Protein AF-A0A7K6S684-F1 (afdb_monomer)

Foldseek 3Di:
DDDDDDDDQADADADFPDVVPTVWDFDVVRVVVLVVCCVVPVVSSVVRVVSQQVQQDPVRDGDRIDQHDDVSVVD

Sequence (75 aa):
QERPVPGPEVALFTAVPSRSFFPRGFLWDEGFHQLLLARWDPALSREVVAHWLDLMNADGWIPRE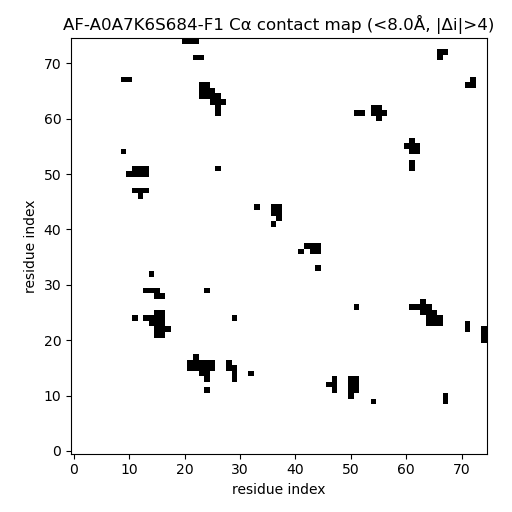QILGEEARAR

Nearest PDB structures (foldseek):
  8ehp-assembly2_B  TM=9.788E-01  e=3.692E-06  Thermochaetoides thermophila DSM 1495
  8ekn-assembly2_B  TM=9.785E-01  e=3.959E-06  Thermochaetoides thermophila DSM 1495
  8eq7-assembly2_B  TM=9.789E-01  e=5.234E-06  Thermochaetoides thermophila DSM 1495
  8eud-assembly2_B  TM=1.002E+00  e=1.492E-05  Thermochaetoides thermophila DSM 1495
  8e4i-assembly1_A  TM=9.963E-01  e=1.973E-05  Thermochaetoides thermophila DSM 1495

Solvent-accessible surface area (backbone atoms only — not comparable to full-atom values): 4750 Å² total; per-residue (Å²): 132,87,76,89,72,86,74,83,94,77,77,77,57,71,70,51,93,29,82,87,81,37,70,39,41,36,56,72,61,43,59,60,53,42,69,54,39,43,74,77,38,53,66,63,35,49,52,32,52,48,34,56,56,72,56,40,46,99,86,70,52,56,72,61,60,50,70,66,64,70,73,41,66,78,98

Organism: NCBI:txid54386

Structure (mmCIF, N/CA/C/O backbone):
data_AF-A0A7K6S684-F1
#
_entry.id   AF-A0A7K6S684-F1
#
loop_
_atom_site.group_PDB
_atom_site.id
_atom_site.type_symbol
_atom_site.label_atom_id
_atom_site.label_alt_id
_atom_site.label_comp_id
_atom_site.label_asym_id
_atom_site.label_entity_id
_atom_site.label_seq_id
_atom_site.pdbx_PDB_ins_code
_atom_site.Cartn_x
_atom_site.Cartn_y
_atom_site.Cartn_z
_atom_site.occupancy
_atom_site.B_iso_or_equiv
_atom_site.auth_seq_id
_atom_site.auth_comp_id
_atom_site.auth_asym_id
_atom_site.auth_atom_id
_atom_site.pdbx_PDB_model_num
ATOM 1 N N . GLN A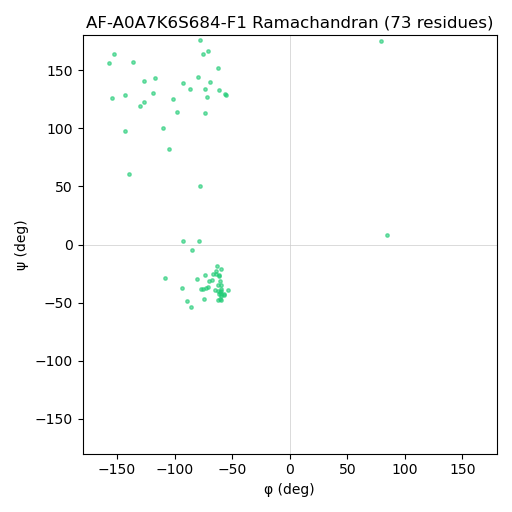 1 1 ? 24.872 -8.872 -14.766 1.00 59.31 1 GLN A N 1
ATOM 2 C CA . GLN A 1 1 ? 23.819 -8.241 -13.947 1.00 59.31 1 GLN A CA 1
ATOM 3 C C . GLN A 1 1 ? 22.745 -7.775 -14.904 1.00 59.31 1 GLN A C 1
ATOM 5 O O . GLN A 1 1 ? 23.080 -7.091 -15.866 1.00 59.31 1 GLN A O 1
ATOM 10 N N . GLU A 1 2 ? 21.506 -8.212 -14.708 1.00 74.12 2 GLU A N 1
ATOM 11 C CA . GLU A 1 2 ? 20.382 -7.733 -15.512 1.00 74.12 2 GLU A CA 1
ATOM 12 C C . GLU A 1 2 ? 20.099 -6.269 -15.171 1.00 74.12 2 GLU A C 1
ATOM 14 O O . GLU A 1 2 ? 20.228 -5.847 -14.021 1.00 74.12 2 GLU A O 1
ATOM 19 N N . ARG A 1 3 ? 19.789 -5.470 -16.193 1.00 81.69 3 ARG A N 1
ATOM 20 C CA . ARG A 1 3 ? 19.444 -4.060 -16.003 1.00 81.69 3 ARG A CA 1
ATOM 21 C C . ARG A 1 3 ? 17.987 -3.960 -15.538 1.00 81.69 3 ARG A C 1
ATOM 23 O O . ARG A 1 3 ? 17.165 -4.720 -16.046 1.00 81.69 3 ARG A O 1
ATOM 30 N N . PRO A 1 4 ? 17.650 -3.009 -14.647 1.00 83.00 4 PRO A N 1
ATOM 31 C CA . PRO A 1 4 ? 16.263 -2.746 -14.289 1.00 83.00 4 PRO A CA 1
ATOM 32 C C . PRO A 1 4 ? 15.448 -2.423 -15.543 1.00 83.00 4 PRO A C 1
ATOM 34 O O . PRO A 1 4 ? 15.850 -1.576 -16.346 1.00 83.00 4 PRO A O 1
ATOM 37 N N . VAL A 1 5 ? 14.317 -3.100 -15.705 1.00 84.06 5 VAL A N 1
ATOM 38 C CA . VAL A 1 5 ? 13.338 -2.812 -16.756 1.00 84.06 5 VAL A CA 1
ATOM 39 C C . VAL A 1 5 ? 12.304 -1.843 -16.175 1.00 84.06 5 VAL A C 1
ATOM 41 O O . VAL A 1 5 ? 11.930 -2.005 -15.011 1.00 84.06 5 VAL A O 1
ATOM 44 N N . PRO A 1 6 ? 11.846 -0.828 -16.929 1.00 83.31 6 PRO A N 1
ATOM 45 C CA . PRO A 1 6 ? 10.736 0.008 -16.492 1.00 83.31 6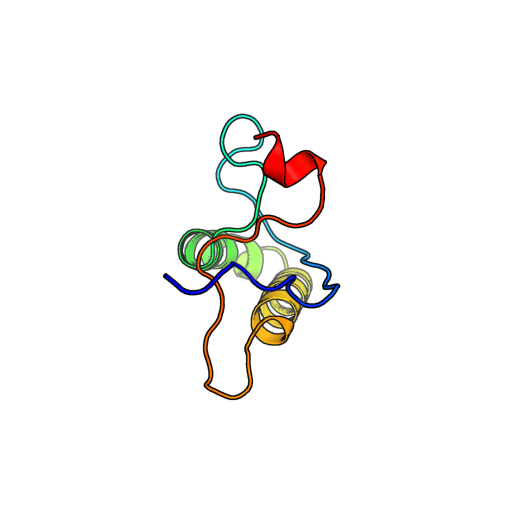 PRO A CA 1
ATOM 46 C C . PRO A 1 6 ? 9.510 -0.849 -16.162 1.00 83.31 6 PRO A C 1
ATOM 48 O O . PRO A 1 6 ? 9.110 -1.698 -16.958 1.00 83.31 6 PRO A O 1
ATOM 51 N N . GLY A 1 7 ? 8.941 -0.636 -14.976 1.00 79.94 7 GLY A N 1
ATOM 52 C CA . GLY A 1 7 ? 7.674 -1.250 -14.591 1.00 79.94 7 GLY A CA 1
ATOM 53 C C . GLY A 1 7 ? 6.490 -0.653 -15.365 1.00 79.94 7 GLY A C 1
ATOM 54 O O . GLY A 1 7 ? 6.642 0.393 -16.001 1.00 79.94 7 GLY A O 1
ATOM 55 N N . PRO A 1 8 ? 5.315 -1.299 -15.311 1.00 83.94 8 PRO A N 1
ATOM 56 C CA . PRO A 1 8 ? 4.092 -0.756 -15.894 1.00 83.94 8 PRO A CA 1
ATOM 57 C C . PRO A 1 8 ? 3.683 0.563 -15.220 1.00 83.94 8 PRO A C 1
ATOM 59 O O . PRO A 1 8 ? 3.967 0.785 -14.041 1.00 83.94 8 PRO A O 1
ATOM 62 N N . GLU A 1 9 ? 2.987 1.429 -15.959 1.00 88.19 9 GLU A N 1
ATOM 63 C CA . GLU A 1 9 ? 2.327 2.598 -15.374 1.00 88.19 9 GLU A CA 1
ATOM 64 C C . GLU A 1 9 ? 1.092 2.142 -14.594 1.00 88.19 9 GLU A C 1
ATOM 66 O O . GLU A 1 9 ? 0.134 1.621 -15.162 1.00 88.19 9 GLU A O 1
ATOM 71 N N . VAL A 1 10 ? 1.144 2.314 -13.277 1.00 94.00 10 VAL A N 1
ATOM 72 C CA . VAL A 1 10 ? 0.121 1.868 -12.328 1.00 94.00 10 VAL A CA 1
ATOM 73 C C . VAL A 1 10 ? -0.155 2.966 -11.308 1.00 94.00 10 VAL A C 1
ATOM 75 O O . VAL A 1 10 ? 0.694 3.824 -11.056 1.00 94.00 10 VAL A O 1
ATOM 78 N N . ALA A 1 11 ? -1.338 2.926 -10.701 1.00 96.00 11 ALA A N 1
ATOM 79 C CA . ALA A 1 11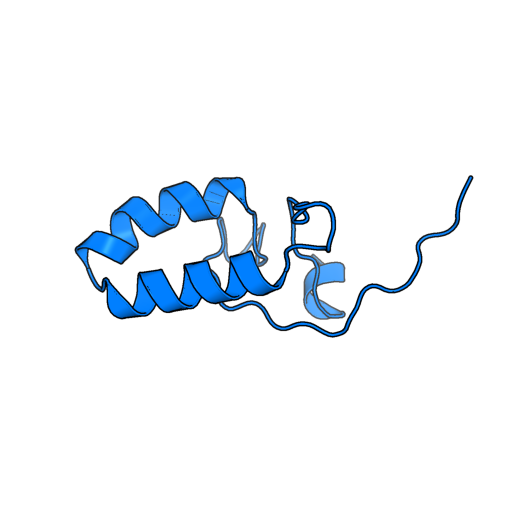 ? -1.733 3.834 -9.633 1.00 96.00 11 ALA A CA 1
ATOM 80 C C . ALA A 1 11 ? -1.979 3.055 -8.339 1.00 96.00 11 ALA A C 1
ATOM 82 O O . ALA A 1 11 ? -2.536 1.960 -8.357 1.00 96.00 11 ALA A O 1
ATOM 83 N N . LEU A 1 12 ? -1.612 3.650 -7.207 1.00 97.94 12 LEU A N 1
ATOM 84 C CA . LEU A 1 12 ? -1.791 3.043 -5.895 1.00 97.94 12 LEU A CA 1
ATOM 85 C C . LEU A 1 12 ? -2.472 4.022 -4.943 1.00 97.94 12 LEU A C 1
ATOM 87 O O . LEU A 1 12 ? -1.923 5.079 -4.632 1.00 97.94 12 LEU A O 1
ATOM 91 N N . PHE A 1 13 ? -3.647 3.635 -4.453 1.00 98.44 13 PHE A N 1
ATOM 92 C CA . PHE A 1 13 ? -4.326 4.295 -3.349 1.00 98.44 13 PHE A CA 1
ATOM 93 C C . PHE A 1 13 ? -4.037 3.530 -2.052 1.00 98.44 13 PHE A C 1
ATOM 95 O O . PHE A 1 13 ? -4.400 2.365 -1.926 1.00 98.44 13 PHE A O 1
ATOM 102 N N . THR A 1 14 ? -3.315 4.151 -1.114 1.00 98.62 14 THR A N 1
ATOM 103 C CA . THR A 1 14 ? -2.762 3.460 0.066 1.00 98.62 14 THR A CA 1
ATOM 104 C C . THR A 1 14 ? -2.497 4.421 1.221 1.00 98.62 14 THR A C 1
ATOM 106 O O . THR A 1 14 ? -2.270 5.616 1.008 1.00 98.62 14 THR A O 1
ATOM 109 N N . ALA A 1 15 ? -2.468 3.897 2.449 1.00 98.38 15 ALA A N 1
ATOM 110 C CA . ALA A 1 15 ? -1.865 4.605 3.569 1.00 98.38 15 ALA A CA 1
ATOM 111 C C . ALA A 1 15 ? -0.327 4.556 3.481 1.00 98.38 15 ALA A C 1
ATOM 113 O O . ALA A 1 15 ? 0.261 3.776 2.730 1.00 98.38 15 ALA A O 1
ATOM 114 N N . VAL A 1 16 ? 0.335 5.428 4.246 1.00 98.25 16 VAL A N 1
ATOM 115 C CA . VAL A 1 16 ? 1.800 5.518 4.303 1.00 98.25 16 VAL A CA 1
ATOM 116 C C . VAL A 1 16 ? 2.274 5.428 5.755 1.00 98.25 16 VAL A C 1
ATOM 118 O O . VAL A 1 16 ? 1.646 6.055 6.614 1.00 98.25 16 VAL A O 1
ATOM 121 N N . PRO A 1 17 ? 3.385 4.726 6.059 1.00 97.75 17 PRO A N 1
ATOM 122 C CA . PRO A 1 17 ? 3.863 4.585 7.441 1.00 97.75 17 PRO A CA 1
ATOM 123 C C . PRO A 1 17 ? 4.239 5.928 8.077 1.00 97.75 17 PRO A C 1
ATOM 125 O O . PRO A 1 17 ? 4.062 6.158 9.272 1.00 97.75 17 PRO A O 1
ATOM 128 N N . SER A 1 18 ? 4.777 6.846 7.269 1.00 97.19 18 SER A N 1
ATOM 129 C CA . SER A 1 18 ? 5.117 8.196 7.700 1.00 97.19 18 SER A CA 1
ATOM 130 C C . SER A 1 18 ? 5.097 9.154 6.525 1.00 97.19 18 SER A C 1
ATOM 132 O O . SER A 1 18 ? 5.835 8.984 5.561 1.00 97.19 18 SER A O 1
ATOM 134 N N . ARG A 1 19 ? 4.339 10.243 6.649 1.00 95.81 19 ARG A N 1
ATOM 135 C CA . ARG A 1 19 ? 4.314 11.307 5.634 1.00 95.81 19 ARG A CA 1
ATOM 136 C C . ARG A 1 19 ? 5.678 11.976 5.423 1.00 95.81 19 ARG A C 1
ATOM 138 O O . ARG A 1 19 ? 5.920 12.513 4.351 1.00 95.81 19 ARG A O 1
ATOM 145 N N . SER A 1 20 ? 6.544 11.980 6.437 1.00 93.50 20 SER A N 1
ATOM 146 C CA . SER A 1 20 ? 7.830 12.689 6.393 1.00 93.50 20 SER A CA 1
ATOM 147 C C . SER A 1 20 ? 8.987 11.807 5.935 1.00 93.50 20 SER A C 1
ATOM 149 O O . SER A 1 20 ? 9.866 12.296 5.232 1.00 93.50 20 SER A O 1
ATOM 151 N N . PHE A 1 21 ? 8.994 10.534 6.341 1.00 90.88 21 PHE A N 1
ATOM 152 C CA . PHE A 1 21 ? 10.120 9.623 6.101 1.00 90.88 21 PHE A CA 1
ATOM 153 C C . PHE A 1 21 ? 9.822 8.557 5.048 1.00 90.88 21 PHE A C 1
ATOM 155 O O . PHE A 1 21 ? 10.731 8.111 4.361 1.00 90.88 21 PHE A O 1
ATOM 162 N N . PHE A 1 22 ? 8.557 8.159 4.906 1.00 93.50 22 PHE A N 1
ATOM 163 C CA . PHE A 1 22 ? 8.143 7.045 4.055 1.00 93.50 22 PHE A CA 1
ATOM 164 C C . PHE A 1 22 ? 6.838 7.372 3.315 1.00 93.50 22 PHE A C 1
ATOM 166 O O . PHE A 1 22 ? 5.839 6.688 3.533 1.00 93.50 22 PHE A O 1
ATOM 173 N N . PRO A 1 23 ? 6.792 8.423 2.469 1.00 95.50 23 PRO A N 1
ATOM 174 C CA . PRO A 1 23 ? 5.568 8.869 1.798 1.00 95.50 23 PRO A CA 1
ATOM 175 C C . PRO A 1 23 ? 5.207 7.976 0.597 1.00 95.50 23 PRO A C 1
ATOM 177 O O . PRO A 1 23 ? 5.006 8.461 -0.512 1.00 95.50 23 PRO A O 1
ATOM 180 N N . ARG A 1 24 ? 5.182 6.657 0.800 1.00 96.81 24 ARG A N 1
ATOM 181 C CA . ARG A 1 24 ? 4.947 5.643 -0.231 1.00 96.81 24 ARG A CA 1
ATOM 182 C C . ARG A 1 24 ? 4.335 4.373 0.360 1.00 96.81 24 ARG A C 1
ATOM 184 O O . ARG A 1 24 ? 4.370 4.180 1.573 1.00 96.81 24 ARG A O 1
ATOM 191 N N . GLY A 1 25 ? 3.777 3.525 -0.500 1.00 97.75 25 GLY A N 1
ATOM 192 C CA . GLY A 1 25 ? 3.138 2.276 -0.088 1.00 97.75 25 GLY A CA 1
ATOM 193 C C . GLY A 1 25 ? 4.150 1.213 0.333 1.00 97.75 25 GLY A C 1
ATOM 194 O O . GLY A 1 25 ? 5.116 0.953 -0.389 1.00 97.75 25 GLY A O 1
ATOM 195 N N . PHE A 1 26 ? 3.892 0.563 1.468 1.00 98.44 26 PHE A N 1
ATOM 196 C CA . PHE A 1 26 ? 4.627 -0.610 1.937 1.00 98.44 26 PHE A CA 1
ATOM 197 C C . PHE A 1 26 ? 3.644 -1.742 2.227 1.00 98.44 26 PHE A C 1
ATOM 199 O O . PHE A 1 26 ? 2.728 -1.585 3.030 1.00 98.44 26 PHE A O 1
ATOM 206 N N . LEU A 1 27 ? 3.846 -2.886 1.571 1.00 98.38 27 LEU A N 1
ATOM 207 C CA . LEU A 1 27 ? 2.860 -3.968 1.528 1.00 98.38 27 LEU A CA 1
ATOM 208 C C . LEU A 1 27 ? 2.518 -4.505 2.924 1.00 98.38 27 LEU A C 1
ATOM 210 O O . LEU A 1 27 ? 1.354 -4.741 3.239 1.00 98.38 27 LEU A O 1
ATOM 214 N N . TRP A 1 28 ? 3.535 -4.716 3.763 1.00 98.00 28 TRP A N 1
ATOM 215 C CA . TRP A 1 28 ? 3.337 -5.308 5.086 1.00 98.00 28 TRP A CA 1
ATOM 216 C C . TRP A 1 28 ? 2.772 -4.296 6.096 1.00 98.00 28 TRP A C 1
ATOM 218 O O . TRP A 1 28 ? 1.885 -4.661 6.865 1.00 98.00 28 TRP A O 1
ATOM 228 N N . ASP A 1 29 ? 3.215 -3.031 6.057 1.00 98.50 29 ASP A N 1
ATOM 229 C CA . ASP A 1 29 ? 2.649 -1.946 6.869 1.00 98.50 29 ASP A CA 1
ATOM 230 C C . ASP A 1 29 ? 1.160 -1.744 6.560 1.00 98.50 29 ASP A C 1
ATOM 232 O O . ASP A 1 29 ? 0.352 -1.572 7.475 1.00 98.50 29 ASP A O 1
ATOM 236 N N . GLU A 1 30 ? 0.774 -1.835 5.281 1.00 98.62 30 GLU A N 1
ATOM 237 C CA . GLU A 1 30 ? -0.617 -1.651 4.872 1.00 98.62 30 GLU A CA 1
ATOM 238 C C . GLU A 1 30 ? -1.553 -2.658 5.542 1.00 98.62 30 GLU A C 1
ATOM 240 O O . GLU A 1 30 ? -2.634 -2.285 5.998 1.00 98.62 30 GLU A O 1
ATOM 245 N N . GLY A 1 31 ? -1.117 -3.909 5.711 1.00 98.06 31 GLY A N 1
ATOM 246 C CA . GLY A 1 31 ? -1.885 -4.913 6.449 1.00 98.06 31 GLY A CA 1
ATOM 247 C C . GLY A 1 31 ? -2.277 -4.444 7.857 1.00 98.06 31 GLY A C 1
ATOM 248 O O . GLY A 1 31 ? -3.413 -4.657 8.283 1.00 98.06 31 GLY A O 1
ATOM 249 N N . PHE A 1 32 ? -1.380 -3.742 8.558 1.00 98.50 32 PHE A N 1
ATOM 250 C CA . PHE A 1 32 ? -1.669 -3.173 9.876 1.00 98.50 32 PHE A CA 1
ATOM 251 C C . PHE A 1 32 ? -2.553 -1.925 9.800 1.00 98.50 32 PHE A C 1
ATOM 253 O O . PHE A 1 32 ? -3.449 -1.778 10.633 1.00 98.50 32 PHE A O 1
ATOM 260 N N . HIS A 1 33 ? -2.366 -1.055 8.801 1.00 98.62 33 HIS A N 1
ATOM 261 C CA . HIS A 1 33 ? -3.249 0.099 8.581 1.00 98.62 33 HIS A CA 1
A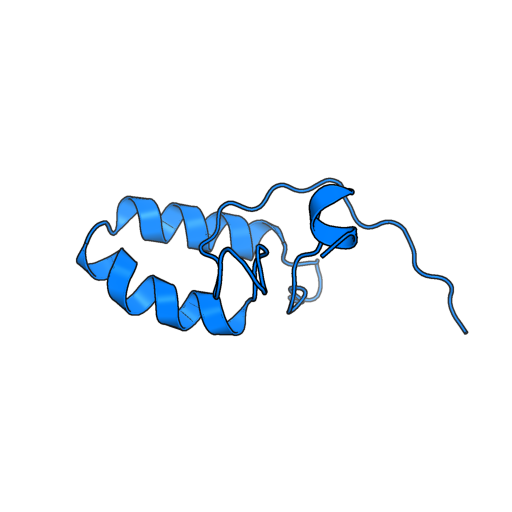TOM 262 C C . HIS A 1 33 ? -4.710 -0.341 8.396 1.00 98.62 33 HIS A C 1
ATOM 264 O O . HIS A 1 33 ? -5.628 0.236 8.991 1.00 98.62 33 HIS A O 1
ATOM 270 N N . GLN A 1 34 ? -4.926 -1.417 7.635 1.00 98.62 34 GLN A N 1
ATOM 271 C CA . GLN A 1 34 ? -6.260 -1.926 7.326 1.00 98.62 34 GLN A CA 1
ATOM 272 C C . GLN A 1 34 ? -7.000 -2.491 8.545 1.00 98.62 34 GLN A C 1
ATOM 274 O O . GLN A 1 34 ? -8.227 -2.425 8.583 1.00 98.62 34 GLN A O 1
ATOM 279 N N . LEU A 1 35 ? -6.301 -2.951 9.593 1.00 98.31 35 LEU A N 1
ATOM 280 C CA . LEU A 1 35 ? -6.948 -3.381 10.843 1.00 98.31 35 LEU A CA 1
ATOM 281 C C . LEU A 1 35 ? -7.745 -2.251 11.513 1.00 98.31 35 LEU A C 1
ATOM 283 O O . LEU A 1 35 ? -8.757 -2.519 12.166 1.00 98.31 35 LEU A O 1
ATOM 287 N N . LEU A 1 36 ? -7.302 -1.002 11.346 1.00 98.38 36 LEU A N 1
ATOM 288 C CA . LEU A 1 36 ? -7.996 0.185 11.845 1.00 98.38 36 LEU A CA 1
ATOM 289 C C . LEU A 1 36 ? -8.991 0.717 10.813 1.00 98.38 36 LEU A C 1
ATOM 291 O O . LEU A 1 36 ? -10.155 0.942 11.147 1.00 98.38 36 LEU A O 1
ATOM 295 N N . LEU A 1 37 ? -8.559 0.874 9.557 1.00 98.44 37 LEU A N 1
ATOM 296 C CA . LEU A 1 37 ? -9.400 1.438 8.500 1.00 98.44 37 LEU A CA 1
ATOM 297 C C . LEU A 1 37 ? -10.655 0.596 8.261 1.00 98.44 37 LEU A C 1
ATOM 299 O O . LEU A 1 37 ? -11.739 1.159 8.194 1.00 98.44 37 LEU A O 1
ATOM 303 N N . ALA A 1 38 ? -10.556 -0.735 8.263 1.00 98.38 38 ALA A N 1
ATOM 304 C CA . ALA A 1 38 ? -11.712 -1.612 8.076 1.00 98.38 38 ALA A CA 1
ATOM 305 C C . ALA A 1 38 ? -12.760 -1.509 9.200 1.00 98.38 38 ALA A C 1
ATOM 307 O O . ALA A 1 38 ? -13.919 -1.862 8.989 1.00 98.38 38 ALA A O 1
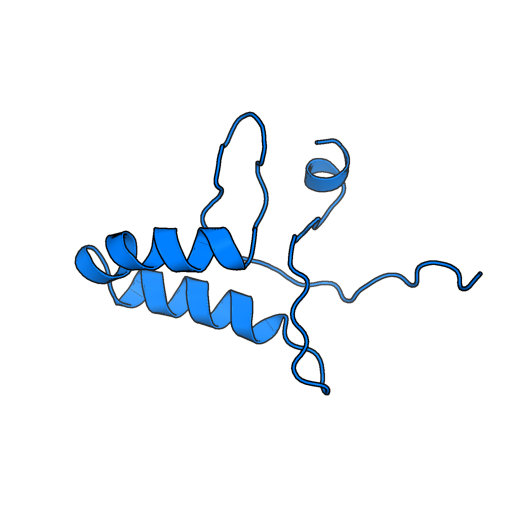ATOM 308 N N . ARG A 1 39 ? -12.380 -1.051 10.403 1.00 98.44 39 ARG A N 1
ATOM 309 C CA . ARG A 1 39 ? -13.321 -0.813 11.515 1.00 98.44 39 ARG A CA 1
ATOM 310 C C . ARG A 1 39 ? -14.052 0.516 11.380 1.00 98.44 39 ARG A C 1
ATOM 312 O O . ARG A 1 39 ? -15.170 0.633 11.871 1.00 98.44 39 ARG A O 1
ATOM 319 N N . TRP A 1 40 ? -13.404 1.493 10.756 1.00 98.56 40 TRP A N 1
ATOM 320 C CA . TRP A 1 40 ? -13.945 2.825 10.522 1.00 98.56 40 TRP A CA 1
ATOM 321 C C . TRP A 1 40 ? -14.787 2.877 9.243 1.00 98.56 40 TRP A C 1
ATOM 323 O O . TRP A 1 40 ? -15.950 3.266 9.286 1.00 98.56 40 TRP A O 1
ATOM 333 N N . ASP A 1 41 ? -14.207 2.443 8.124 1.00 98.69 41 ASP A N 1
ATOM 334 C CA . ASP A 1 41 ? -14.814 2.452 6.798 1.00 98.69 41 ASP A CA 1
ATOM 335 C C . ASP A 1 41 ? -14.408 1.190 6.003 1.00 98.69 41 ASP A C 1
ATOM 337 O O . ASP A 1 41 ? -13.338 1.126 5.384 1.00 98.69 41 ASP A O 1
ATOM 341 N N . PRO A 1 42 ? -15.272 0.158 5.988 1.00 98.44 42 PRO A N 1
ATOM 342 C CA . PRO A 1 42 ? -15.031 -1.056 5.217 1.00 98.44 42 PRO A CA 1
ATOM 343 C C . PRO A 1 42 ? -14.994 -0.845 3.698 1.00 98.44 42 PRO A C 1
ATOM 345 O O . PRO A 1 42 ? -14.414 -1.674 3.000 1.00 98.44 42 PRO A O 1
ATOM 348 N N . ALA A 1 43 ? -15.644 0.194 3.162 1.00 98.62 43 ALA A N 1
ATOM 349 C CA . ALA A 1 43 ? -15.641 0.456 1.724 1.00 98.62 43 ALA A CA 1
ATOM 350 C C . ALA A 1 43 ? -14.285 1.025 1.293 1.00 98.62 43 ALA A C 1
ATOM 352 O O . ALA A 1 43 ? -13.674 0.482 0.373 1.00 98.62 43 ALA A O 1
ATOM 353 N N . LEU A 1 44 ? -13.771 2.008 2.038 1.00 98.62 44 LEU A N 1
ATOM 354 C CA . LEU A 1 44 ? -12.424 2.554 1.850 1.00 98.62 44 LEU A CA 1
ATOM 355 C C . LEU A 1 44 ? -11.351 1.462 1.957 1.00 98.62 44 LEU A C 1
ATOM 357 O O . LEU A 1 44 ? -10.437 1.387 1.141 1.00 98.62 44 LEU A O 1
ATOM 361 N N . SER A 1 45 ? -11.484 0.577 2.950 1.00 98.75 45 SER A N 1
ATOM 362 C CA . SER A 1 45 ? -10.552 -0.538 3.137 1.00 98.75 45 SER A CA 1
ATOM 363 C C . SER A 1 45 ? -10.507 -1.474 1.923 1.00 98.75 45 SER A C 1
ATOM 365 O O . SER A 1 45 ? -9.429 -1.865 1.476 1.00 98.75 45 SER A O 1
ATOM 367 N N . ARG A 1 46 ? -11.669 -1.793 1.336 1.00 98.62 46 ARG A N 1
ATOM 368 C CA . ARG A 1 46 ? -11.744 -2.620 0.121 1.00 98.62 46 ARG A CA 1
ATOM 369 C C . ARG A 1 46 ? -11.101 -1.941 -1.080 1.00 98.62 46 ARG A C 1
ATOM 371 O O . ARG A 1 46 ? -10.452 -2.631 -1.855 1.00 98.62 46 ARG A O 1
ATOM 378 N N . GLU A 1 47 ? -11.270 -0.630 -1.229 1.00 98.69 47 GLU A N 1
ATOM 379 C CA . GLU A 1 47 ? -10.652 0.137 -2.315 1.00 98.69 47 GLU A CA 1
ATOM 380 C C . GLU A 1 47 ? -9.122 0.084 -2.231 1.00 98.69 47 GLU A C 1
ATOM 382 O O . GLU A 1 47 ? -8.462 -0.261 -3.210 1.00 98.69 47 GLU A O 1
ATOM 387 N N . VAL A 1 48 ? -8.557 0.313 -1.040 1.00 98.75 48 VAL A N 1
ATOM 388 C CA . VAL A 1 48 ? -7.105 0.205 -0.824 1.00 98.75 48 VAL A CA 1
ATOM 389 C C . VAL A 1 48 ? -6.600 -1.210 -1.121 1.00 98.75 48 VAL A C 1
ATOM 391 O O . VAL A 1 48 ? -5.614 -1.380 -1.836 1.00 98.75 48 VAL A O 1
ATOM 394 N N . VAL A 1 49 ? -7.280 -2.244 -0.611 1.00 98.50 49 VAL A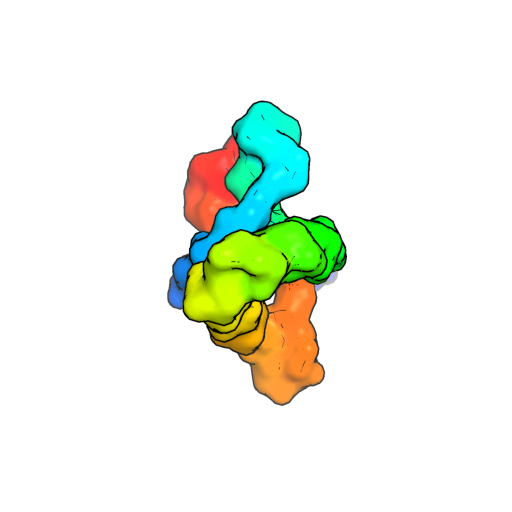 N 1
ATOM 395 C CA . VAL A 1 49 ? -6.888 -3.642 -0.861 1.00 98.50 49 VAL A CA 1
ATOM 396 C C . VAL A 1 49 ? -6.972 -3.989 -2.350 1.00 98.50 49 VAL A C 1
ATOM 398 O O . VAL A 1 49 ? -6.072 -4.655 -2.855 1.00 98.50 49 VAL A O 1
ATOM 401 N N . ALA A 1 50 ? -8.001 -3.524 -3.064 1.00 98.44 50 ALA A N 1
ATOM 402 C CA . ALA A 1 50 ? -8.130 -3.737 -4.504 1.00 98.44 50 ALA A CA 1
ATOM 403 C C . ALA A 1 50 ? -6.944 -3.130 -5.270 1.00 98.44 50 ALA A C 1
ATOM 405 O O . ALA A 1 50 ? -6.299 -3.840 -6.036 1.00 98.44 50 ALA A O 1
ATOM 406 N N . HIS A 1 51 ? -6.571 -1.881 -4.968 1.00 98.44 51 HIS A N 1
ATOM 407 C CA . HIS A 1 51 ? -5.403 -1.240 -5.580 1.00 98.44 51 HIS A CA 1
ATOM 408 C C . HIS A 1 51 ? -4.090 -1.997 -5.322 1.00 98.44 51 HIS A C 1
ATOM 410 O O . HIS A 1 51 ? -3.228 -2.026 -6.194 1.00 98.44 51 HIS A O 1
ATOM 416 N N . TRP A 1 52 ? -3.909 -2.621 -4.153 1.00 98.50 52 TRP A N 1
ATOM 417 C CA . TRP A 1 52 ? -2.732 -3.462 -3.896 1.00 98.50 52 TRP A CA 1
ATOM 418 C C . TRP A 1 52 ? -2.750 -4.773 -4.686 1.00 98.50 52 TRP A C 1
ATOM 420 O O . TRP A 1 52 ? -1.696 -5.228 -5.130 1.00 98.50 52 TRP A O 1
ATOM 430 N N . LEU A 1 53 ? -3.924 -5.380 -4.868 1.00 98.06 53 LEU A N 1
ATOM 431 C CA . LEU A 1 53 ? -4.076 -6.601 -5.661 1.00 98.06 53 LEU A CA 1
ATOM 432 C C . LEU A 1 53 ? -3.874 -6.347 -7.160 1.00 98.06 53 LEU A C 1
ATOM 434 O O . LEU A 1 53 ? -3.313 -7.207 -7.833 1.00 98.06 53 LEU A O 1
ATOM 438 N N . ASP A 1 54 ? -4.225 -5.161 -7.662 1.00 97.19 54 ASP A N 1
ATOM 439 C CA . ASP A 1 54 ? -3.970 -4.756 -9.054 1.00 97.19 54 ASP A CA 1
ATOM 440 C C . ASP A 1 54 ? -2.466 -4.674 -9.394 1.00 97.19 54 ASP A C 1
ATOM 442 O O . ASP A 1 54 ? -2.084 -4.717 -10.563 1.00 97.19 54 ASP A O 1
ATOM 446 N N . LEU A 1 55 ? -1.591 -4.593 -8.383 1.00 96.62 55 LEU A N 1
ATOM 447 C CA . LEU A 1 55 ? -0.131 -4.599 -8.549 1.00 96.62 55 LEU A CA 1
ATOM 448 C C . LEU A 1 55 ? 0.471 -6.009 -8.645 1.00 96.62 55 LEU A C 1
ATOM 450 O O . LEU A 1 55 ? 1.684 -6.146 -8.824 1.00 96.62 55 LEU A O 1
ATOM 454 N N . MET A 1 56 ? -0.344 -7.051 -8.481 1.00 96.88 56 MET A N 1
ATOM 455 C CA . MET A 1 56 ? 0.102 -8.436 -8.538 1.00 96.88 56 MET A CA 1
ATOM 456 C C . MET A 1 56 ? 0.447 -8.830 -9.977 1.00 96.88 56 MET A C 1
ATOM 458 O O . MET A 1 56 ? -0.362 -8.683 -10.891 1.00 96.88 56 MET A O 1
ATOM 462 N N . ASN A 1 57 ? 1.651 -9.361 -10.190 1.00 94.19 57 ASN A N 1
ATOM 463 C CA . ASN A 1 57 ? 2.030 -9.900 -11.493 1.00 94.19 57 ASN A CA 1
ATOM 464 C C . ASN A 1 57 ? 1.419 -11.299 -11.735 1.00 94.19 57 ASN A C 1
ATOM 466 O O . ASN A 1 57 ? 0.799 -11.893 -10.853 1.00 94.19 57 ASN A O 1
ATOM 470 N N . ALA A 1 58 ? 1.630 -11.856 -12.931 1.00 95.38 58 ALA A N 1
ATOM 471 C CA . ALA A 1 58 ? 1.097 -13.169 -13.313 1.00 95.38 58 ALA A CA 1
ATOM 472 C C . ALA A 1 58 ? 1.571 -14.335 -12.418 1.00 95.38 58 ALA A C 1
ATOM 474 O O . ALA A 1 58 ? 0.901 -15.363 -12.354 1.00 95.38 58 ALA A O 1
ATOM 475 N N . ASP A 1 59 ? 2.689 -14.164 -11.707 1.00 96.88 59 ASP A N 1
ATOM 476 C CA . ASP A 1 59 ? 3.263 -15.161 -10.797 1.00 96.88 59 ASP A CA 1
ATOM 477 C C . ASP A 1 59 ? 2.787 -14.984 -9.342 1.00 96.88 59 ASP A C 1
ATOM 479 O O . ASP A 1 59 ? 3.233 -15.699 -8.444 1.00 96.88 59 ASP A O 1
ATOM 483 N N . GLY A 1 60 ? 1.895 -14.024 -9.080 1.00 96.75 60 GLY A N 1
ATOM 484 C CA . GLY A 1 60 ? 1.381 -13.739 -7.741 1.00 96.75 60 GLY A CA 1
ATOM 485 C C . GLY A 1 60 ? 2.264 -12.811 -6.901 1.00 96.75 60 GLY A C 1
ATOM 486 O O . GLY A 1 60 ? 2.018 -12.635 -5.707 1.00 96.75 60 GLY A O 1
ATOM 487 N N . TRP A 1 61 ? 3.303 -12.214 -7.488 1.00 96.19 61 TRP A N 1
ATOM 488 C CA . TRP A 1 61 ? 4.220 -11.327 -6.780 1.00 96.19 61 TRP A CA 1
ATOM 489 C C . TRP A 1 61 ? 3.714 -9.882 -6.761 1.00 96.19 61 TRP A C 1
ATOM 491 O O . TRP A 1 61 ? 3.340 -9.333 -7.796 1.00 96.19 61 TRP A O 1
ATOM 501 N N . ILE A 1 62 ? 3.777 -9.254 -5.583 1.00 97.25 62 ILE A N 1
ATOM 502 C CA . ILE A 1 62 ? 3.537 -7.821 -5.371 1.00 97.25 62 ILE A CA 1
ATOM 503 C C . ILE A 1 62 ? 4.832 -7.201 -4.816 1.00 97.25 62 ILE A C 1
ATOM 505 O O . ILE A 1 62 ? 5.380 -7.726 -3.837 1.00 97.25 62 ILE A O 1
ATOM 509 N N . PRO A 1 63 ? 5.337 -6.082 -5.374 1.00 95.56 63 PRO A N 1
ATOM 510 C CA . PRO A 1 63 ? 6.507 -5.417 -4.815 1.00 95.56 63 PRO A CA 1
ATOM 511 C C . PRO A 1 63 ? 6.249 -4.936 -3.381 1.00 95.56 63 PRO A C 1
ATOM 513 O O . PRO A 1 63 ? 5.243 -4.288 -3.088 1.00 95.56 63 PRO A O 1
ATOM 516 N N . ARG A 1 64 ? 7.198 -5.218 -2.479 1.00 97.81 64 ARG A N 1
ATOM 517 C CA . ARG A 1 64 ? 7.086 -4.892 -1.044 1.00 97.81 64 ARG A CA 1
ATOM 518 C C . ARG A 1 64 ? 6.959 -3.390 -0.753 1.00 97.81 64 ARG A C 1
ATOM 520 O O . ARG A 1 64 ? 6.462 -3.012 0.301 1.00 97.81 64 ARG A O 1
ATOM 527 N N . GLU A 1 65 ? 7.487 -2.563 -1.647 1.00 97.00 65 GLU A N 1
ATOM 528 C CA . GLU A 1 65 ? 7.653 -1.120 -1.509 1.00 97.00 65 GLU A CA 1
ATOM 529 C C . GLU A 1 65 ? 7.387 -0.486 -2.874 1.00 97.00 65 GLU A C 1
ATOM 531 O O . GLU A 1 65 ? 7.944 -0.926 -3.882 1.00 97.00 65 GLU A O 1
ATOM 536 N N . GLN A 1 66 ? 6.509 0.512 -2.906 1.00 96.25 66 GLN A N 1
ATOM 537 C CA . GLN A 1 66 ? 5.946 1.061 -4.138 1.00 96.25 66 GLN A CA 1
ATOM 538 C C . GLN A 1 66 ? 6.494 2.460 -4.393 1.00 96.25 66 GLN A C 1
ATOM 540 O O . GLN A 1 66 ? 6.050 3.435 -3.795 1.00 96.25 66 GLN A O 1
ATOM 545 N N . ILE A 1 67 ? 7.482 2.560 -5.281 1.00 94.62 67 ILE A N 1
ATOM 546 C CA . ILE A 1 67 ? 8.148 3.821 -5.632 1.00 94.62 67 ILE A CA 1
ATOM 547 C C . ILE A 1 67 ? 7.639 4.272 -7.008 1.00 94.62 67 ILE A C 1
ATOM 549 O O . ILE A 1 67 ? 8.251 3.998 -8.043 1.00 94.62 67 ILE A O 1
ATOM 553 N N . LEU A 1 68 ? 6.476 4.929 -7.014 1.00 92.88 68 LEU A N 1
ATOM 554 C CA . LEU A 1 68 ? 5.769 5.352 -8.227 1.00 92.88 68 LEU A CA 1
ATOM 555 C C . LEU A 1 68 ? 5.996 6.848 -8.499 1.00 92.88 68 LEU A C 1
ATOM 557 O O . LEU A 1 68 ? 5.732 7.688 -7.644 1.00 92.88 68 LEU A O 1
ATOM 561 N N . GLY A 1 69 ? 6.473 7.184 -9.700 1.00 91.06 69 GLY A N 1
ATOM 562 C CA . GLY A 1 69 ? 6.756 8.569 -10.103 1.00 91.06 69 GLY A CA 1
ATOM 563 C C . GLY A 1 69 ? 8.080 9.135 -9.570 1.00 91.06 69 GLY A C 1
ATOM 564 O O . GLY A 1 69 ? 8.821 8.480 -8.839 1.00 91.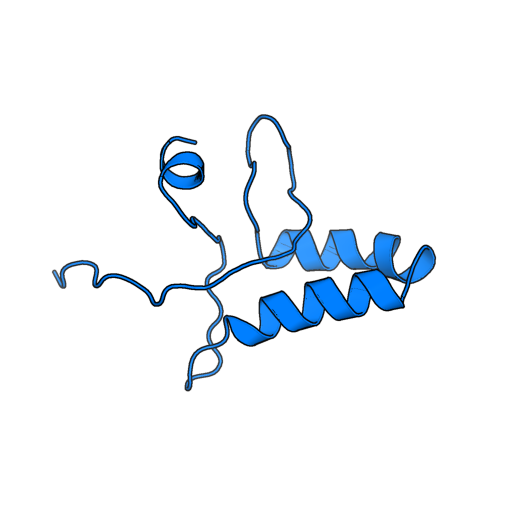06 69 GLY A O 1
ATOM 565 N N . GLU A 1 70 ? 8.422 10.355 -9.987 1.00 92.25 70 GLU A N 1
ATOM 566 C CA . GLU A 1 70 ? 9.692 11.004 -9.621 1.00 92.25 70 GLU A CA 1
ATOM 567 C C . GLU A 1 70 ? 9.721 11.471 -8.163 1.00 92.25 70 GLU A C 1
ATOM 569 O O . GLU A 1 70 ? 10.740 11.318 -7.490 1.00 92.25 70 GLU A O 1
ATOM 574 N N . GLU A 1 71 ? 8.595 11.967 -7.647 1.00 90.06 71 GLU A N 1
ATOM 575 C CA . GLU A 1 71 ? 8.494 12.449 -6.266 1.00 90.06 71 GLU A CA 1
ATOM 576 C C . GLU A 1 71 ? 8.785 11.342 -5.250 1.00 90.06 71 GLU A C 1
ATOM 578 O O . GLU A 1 71 ? 9.538 11.559 -4.302 1.00 90.06 71 GLU A O 1
ATOM 583 N N . ALA A 1 72 ? 8.252 10.135 -5.473 1.00 90.50 72 ALA A N 1
ATOM 584 C CA . ALA A 1 72 ? 8.508 8.991 -4.604 1.00 90.50 72 ALA A CA 1
ATOM 585 C C . ALA A 1 72 ? 9.967 8.508 -4.681 1.00 90.50 72 ALA A C 1
ATOM 587 O O . ALA A 1 72 ? 10.485 8.007 -3.686 1.00 90.50 72 ALA A O 1
ATOM 588 N N . ARG A 1 73 ? 10.640 8.661 -5.835 1.00 89.19 73 ARG A N 1
ATOM 589 C CA . ARG A 1 73 ? 12.062 8.295 -6.021 1.00 89.19 73 ARG A CA 1
ATOM 590 C C . ARG A 1 73 ? 13.021 9.266 -5.344 1.00 89.19 73 ARG A C 1
ATOM 592 O O . ARG A 1 73 ? 14.137 8.881 -5.015 1.00 89.19 73 ARG A O 1
ATOM 599 N N . ALA A 1 74 ? 12.608 10.515 -5.164 1.00 88.81 74 ALA A N 1
ATOM 600 C CA . ALA A 1 74 ? 13.410 11.545 -4.514 1.00 88.81 74 ALA A CA 1
ATOM 601 C C . ALA A 1 74 ? 13.401 11.446 -2.973 1.00 88.81 74 ALA A C 1
ATOM 603 O O . ALA A 1 74 ? 13.961 12.320 -2.307 1.00 88.81 74 ALA A O 1
ATOM 604 N N . ARG A 1 75 ? 12.734 10.433 -2.402 1.00 81.25 75 ARG A N 1
ATOM 605 C CA . ARG A 1 75 ? 12.486 10.278 -0.962 1.00 81.25 75 ARG A CA 1
ATOM 606 C C . ARG A 1 75 ? 13.052 8.987 -0.396 1.00 81.25 75 ARG A C 1
ATOM 608 O O . ARG A 1 75 ? 12.939 7.929 -1.051 1.00 81.25 75 ARG A O 1
#

Radius of gyration: 13.36 Å; Cα contacts (8 Å, |Δi|>4): 74; chains: 1; bounding box: 40×28×29 Å

pLDDT: mean 94.4, std 6.8, range [59.31, 98.75]

Mean predicted aligned error: 3.41 Å

Secondary structure (DSSP, 8-state):
-PPPPPPP--------SBTTTB-SEEHHHHHHHHHHHHHH-HHHHHHHHHHHHTT--TTS---SEE--HHHHHT-

InterPro domains:
  IPR004888 Glycoside hydrolase family 63 [PTHR10412] (4-75)
  IPR008928 Six-hairpin glycosidase superfamily [SSF48208] (11-67)
  IPR012341 Six-hairpin glycosidase-like superfamily [G3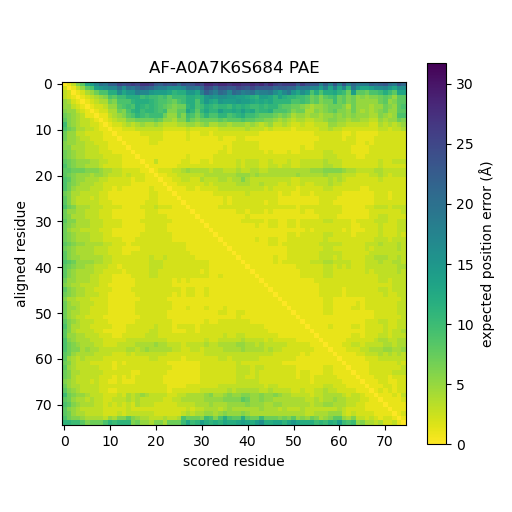DSA:1.50.10.10] (1-75)
  IPR031335 Glycosyl hydrolase family 63, C-terminal [PF03200] (4-75)